Protein AF-A0A0G4R3Y8-F1 (afdb_monomer_lite)

Secondary structure (DSSP, 8-state):
--TTTTSPPPPSSS---SSPP----S--EEEESS--HHHHT-SEEEEBPPTTSS-EEEEETTEEEEEEE--SSPPSTT-B-HHHHH-

Radius of gyration: 21.16 Å; chains: 1; bounding box: 36×32×56 Å

Structure (mmCIF, N/CA/C/O backbone):
data_AF-A0A0G4R3Y8-F1
#
_entry.id   AF-A0A0G4R3Y8-F1
#
loop_
_atom_site.group_PDB
_atom_site.id
_atom_site.type_symbol
_atom_site.label_atom_id
_atom_site.label_alt_id
_atom_site.label_comp_id
_atom_site.label_asym_id
_atom_site.label_entity_id
_atom_site.label_seq_id
_atom_site.pdbx_PDB_ins_code
_atom_site.Cartn_x
_atom_site.Cartn_y
_atom_site.Cartn_z
_atom_site.occupancy
_atom_site.B_iso_or_equiv
_atom_site.auth_seq_id
_atom_site.auth_comp_id
_atom_site.auth_asym_id
_atom_site.auth_atom_id
_atom_site.pdbx_PDB_model_num
ATOM 1 N N . GLU A 1 1 ? -1.840 1.337 30.265 1.00 46.84 1 GLU A N 1
ATOM 2 C CA . GLU A 1 1 ? -3.050 1.793 30.983 1.00 46.84 1 GLU A CA 1
ATOM 3 C C . GLU A 1 1 ? -3.601 3.019 30.276 1.00 46.84 1 GLU A C 1
ATOM 5 O O . GLU A 1 1 ? -2.827 3.909 29.950 1.00 46.84 1 GLU A O 1
ATOM 10 N N . THR A 1 2 ? -4.888 3.029 29.941 1.00 52.94 2 THR A N 1
ATOM 11 C CA . THR A 1 2 ? -5.534 4.119 29.193 1.00 52.94 2 THR A CA 1
ATOM 12 C C . THR A 1 2 ? -5.854 5.300 30.109 1.00 52.94 2 THR A C 1
ATOM 14 O O . THR A 1 2 ? -6.422 5.105 31.186 1.00 52.94 2 THR A O 1
ATOM 17 N N . LEU A 1 3 ? -5.525 6.516 29.661 1.00 56.34 3 LEU A N 1
ATOM 18 C CA . LEU A 1 3 ? -5.959 7.773 30.282 1.00 56.34 3 LEU A CA 1
ATOM 19 C C . LEU A 1 3 ? -7.493 7.771 30.452 1.00 56.34 3 LEU A C 1
ATOM 21 O O . LEU A 1 3 ? -8.199 7.161 29.654 1.00 56.34 3 LEU A O 1
ATOM 25 N N . GLY A 1 4 ? -8.010 8.383 31.519 1.00 60.66 4 GLY A N 1
ATOM 26 C CA . GLY A 1 4 ? -9.453 8.550 31.762 1.00 60.66 4 GLY A CA 1
ATOM 27 C C . GLY A 1 4 ? -10.207 7.359 32.380 1.00 60.66 4 GLY A C 1
ATOM 28 O O . GLY A 1 4 ? -11.218 7.588 33.031 1.00 60.66 4 GLY A O 1
ATOM 29 N N . LYS A 1 5 ? -9.709 6.112 32.301 1.00 62.19 5 LYS A N 1
ATOM 30 C CA . LYS A 1 5 ? -10.382 4.944 32.931 1.00 62.19 5 LYS A CA 1
ATOM 31 C C . LYS A 1 5 ? -10.254 4.864 34.465 1.00 62.19 5 LYS A C 1
ATOM 33 O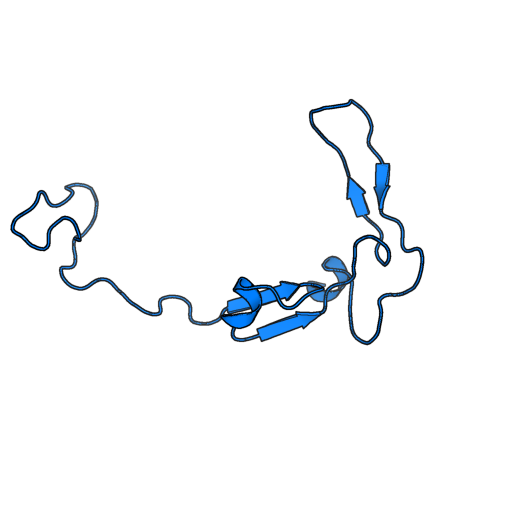 O . LYS A 1 5 ? -10.934 4.056 35.087 1.00 62.19 5 LYS A O 1
ATOM 38 N N . ARG A 1 6 ? -9.384 5.671 35.083 1.00 61.28 6 ARG A N 1
ATOM 39 C CA . ARG A 1 6 ? -9.189 5.766 36.546 1.00 61.28 6 ARG A CA 1
ATOM 40 C C . ARG A 1 6 ? -9.317 7.215 37.035 1.00 61.28 6 ARG A C 1
ATOM 42 O O . ARG A 1 6 ? -8.339 7.761 37.533 1.00 61.28 6 ARG A O 1
ATOM 49 N N . ASP A 1 7 ? -10.462 7.862 36.806 1.00 66.81 7 ASP A N 1
ATOM 50 C CA . ASP A 1 7 ? -10.701 9.267 37.214 1.00 66.81 7 ASP A CA 1
ATOM 51 C C . ASP A 1 7 ? -9.643 10.270 36.697 1.00 66.81 7 ASP A C 1
ATOM 53 O O . ASP A 1 7 ? -9.353 11.304 37.297 1.00 66.81 7 ASP A O 1
ATOM 57 N N . GLY A 1 8 ? -9.036 9.960 35.548 1.00 75.62 8 GLY A N 1
ATOM 58 C CA . GLY A 1 8 ? -8.067 10.840 34.899 1.00 75.62 8 GLY A CA 1
ATOM 59 C C . GLY A 1 8 ? -8.735 12.037 34.219 1.00 75.62 8 GLY A C 1
ATOM 60 O O . GLY A 1 8 ? -9.932 12.025 33.937 1.00 75.62 8 GLY A O 1
ATOM 61 N N . PHE A 1 9 ? -7.940 13.058 33.896 1.00 83.00 9 PHE A N 1
ATOM 62 C CA . PHE A 1 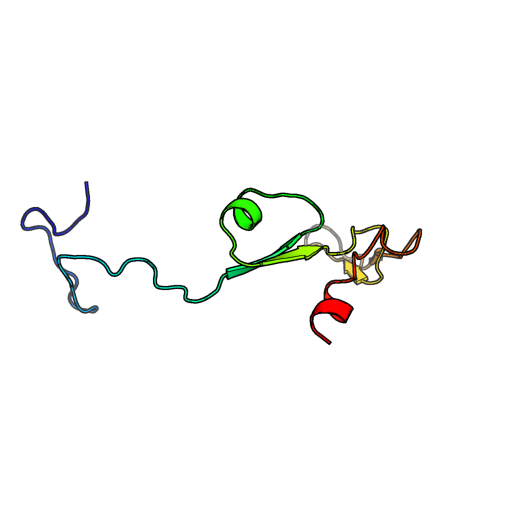9 ? -8.401 14.236 33.158 1.00 83.00 9 PHE A CA 1
ATOM 63 C C . PHE A 1 9 ? -9.100 13.844 31.843 1.00 83.00 9 PHE A C 1
ATOM 65 O O . PHE A 1 9 ? -8.499 13.185 30.990 1.00 83.00 9 PHE A O 1
ATOM 72 N N . LYS A 1 10 ? -10.358 14.274 31.679 1.00 86.25 10 LYS A N 1
ATOM 73 C CA . LYS A 1 10 ? -11.114 14.160 30.424 1.00 86.25 10 LYS A CA 1
ATOM 74 C C . LYS A 1 10 ? -10.903 15.434 29.588 1.00 86.25 10 LYS A C 1
ATOM 76 O O . LYS A 1 10 ? -10.922 16.530 30.152 1.00 86.25 10 LYS A O 1
ATOM 81 N N . PRO A 1 11 ? -10.677 15.320 28.267 1.00 89.31 11 PRO A N 1
ATOM 82 C CA . PRO A 1 11 ? -10.446 16.476 27.407 1.00 89.31 11 PRO A CA 1
ATOM 83 C C . PRO A 1 11 ? -11.691 17.370 27.327 1.00 89.31 11 PRO A C 1
ATOM 85 O O . PRO A 1 11 ? -12.813 16.879 27.307 1.00 89.31 11 PRO A O 1
ATOM 88 N N . LEU A 1 12 ? -11.489 18.689 27.241 1.00 89.62 12 LEU A N 1
ATOM 89 C CA . LEU A 1 12 ? -12.580 19.672 27.116 1.00 89.62 12 LEU A CA 1
ATOM 90 C C . LEU A 1 12 ? -13.000 19.938 25.658 1.00 89.62 12 LEU A C 1
ATOM 92 O O . LEU A 1 12 ? -14.076 20.474 25.421 1.00 89.62 12 LEU A O 1
ATOM 96 N N . GLY A 1 13 ? -12.145 19.597 24.686 1.00 92.44 13 GLY A N 1
ATOM 97 C CA . GLY A 1 13 ? -12.353 19.870 23.255 1.00 92.44 13 GLY A CA 1
ATOM 98 C C . GLY A 1 13 ? -12.797 18.665 22.422 1.00 92.44 13 GLY A C 1
ATOM 99 O O . GLY A 1 13 ? -12.830 18.759 21.200 1.00 92.44 13 GLY A O 1
ATOM 100 N N . ALA A 1 14 ? -13.081 17.529 23.058 1.00 90.56 14 ALA A N 1
ATOM 101 C CA . ALA A 1 14 ? -13.532 16.311 22.395 1.00 90.56 14 ALA A CA 1
ATOM 102 C C . ALA A 1 14 ? -14.527 15.574 23.293 1.00 90.56 14 ALA A C 1
ATOM 104 O O . ALA A 1 14 ? -14.358 15.549 24.513 1.00 90.56 14 ALA A O 1
ATOM 105 N N . GLU A 1 15 ? -15.543 14.965 22.686 1.00 89.50 15 GLU A N 1
ATOM 106 C CA . GLU A 1 15 ? -16.474 14.106 23.412 1.00 89.50 15 GLU A CA 1
ATOM 107 C C . GLU A 1 15 ? -15.745 12.856 23.917 1.00 89.50 15 GLU A C 1
ATOM 109 O O . GLU A 1 15 ? -14.971 12.221 23.194 1.00 89.50 15 GLU A O 1
ATOM 114 N N . TRP A 1 16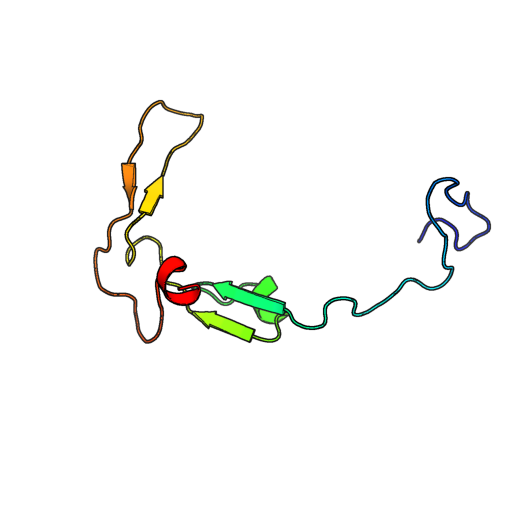 ? -15.963 12.531 25.190 1.00 88.38 16 TRP A N 1
ATOM 115 C CA . TRP A 1 16 ? -15.339 11.389 25.839 1.00 88.38 16 TRP A CA 1
ATOM 116 C C . TRP A 1 16 ? -16.327 10.231 25.957 1.00 88.38 16 TRP A C 1
ATOM 118 O O . TRP A 1 16 ? -17.375 10.375 26.585 1.00 88.38 16 TRP A O 1
ATOM 128 N N . HIS A 1 17 ? -15.936 9.062 25.450 1.00 86.12 17 HIS A N 1
ATOM 129 C CA . HIS A 1 17 ? -16.645 7.800 25.650 1.00 86.12 17 HIS A CA 1
ATOM 130 C C . HIS A 1 17 ? -15.772 6.854 26.480 1.00 86.12 17 HIS A C 1
ATOM 132 O O . HIS A 1 17 ? -14.603 6.641 26.151 1.00 86.12 17 HIS A O 1
ATOM 138 N N . ASP A 1 18 ? -16.324 6.294 27.560 1.00 85.44 18 ASP A N 1
ATOM 139 C CA . ASP A 1 18 ? -15.577 5.388 28.447 1.00 85.44 18 ASP A CA 1
ATOM 140 C C . ASP A 1 18 ? -15.210 4.061 27.744 1.00 85.44 18 ASP A C 1
ATOM 142 O O . ASP A 1 18 ? -14.133 3.499 27.987 1.00 85.44 18 ASP A O 1
ATOM 146 N N . ASP A 1 19 ? -16.053 3.627 26.802 1.00 87.44 19 ASP A N 1
ATOM 147 C CA . ASP A 1 19 ? -15.758 2.571 25.837 1.00 87.44 19 ASP A CA 1
ATOM 148 C C . ASP A 1 19 ? -15.434 3.177 24.468 1.00 87.44 19 ASP A C 1
ATOM 150 O O . ASP A 1 19 ? -16.240 3.878 23.854 1.00 87.44 19 ASP A O 1
ATOM 154 N N . GLY A 1 20 ? -14.221 2.912 23.983 1.00 85.94 20 GLY A N 1
ATOM 155 C CA . GLY A 1 20 ? -13.782 3.378 22.674 1.00 85.94 20 GLY A CA 1
ATOM 156 C C . GLY A 1 20 ? -14.456 2.599 21.547 1.00 85.94 20 GLY A C 1
ATOM 157 O O . GLY A 1 20 ? -14.596 1.382 21.624 1.00 85.94 20 GLY A O 1
ATOM 158 N N . ALA A 1 21 ? -14.820 3.293 20.470 1.00 90.19 21 ALA A N 1
ATOM 159 C CA . ALA A 1 21 ? -15.353 2.648 19.274 1.00 90.19 21 ALA A CA 1
ATOM 160 C C . ALA A 1 21 ? -14.312 1.712 18.625 1.00 90.19 21 ALA A C 1
ATOM 162 O O . ALA A 1 21 ? -13.170 2.111 18.375 1.00 90.19 21 ALA A O 1
ATOM 163 N N . VAL A 1 22 ? -14.739 0.482 18.333 1.00 94.19 22 VAL A N 1
ATOM 164 C CA . VAL A 1 22 ? -13.939 -0.607 17.748 1.00 94.19 22 VAL A CA 1
ATOM 165 C C . VAL A 1 22 ? -14.426 -0.887 16.326 1.00 94.19 22 VAL A C 1
ATOM 167 O O . VAL A 1 22 ? -15.605 -0.703 16.046 1.00 94.19 22 VAL A O 1
ATOM 170 N N . GLY A 1 23 ? -13.528 -1.329 15.436 1.00 93.69 23 GLY A N 1
ATOM 171 C CA . GLY A 1 23 ? -13.911 -1.788 14.093 1.00 93.69 23 GLY A CA 1
ATOM 172 C C . GLY A 1 23 ? -14.497 -0.684 13.211 1.00 93.69 23 GLY A C 1
ATOM 173 O O . GLY A 1 23 ? -15.457 -0.916 12.499 1.00 93.69 23 GLY A O 1
ATOM 174 N N . LYS A 1 24 ? -13.950 0.534 13.293 1.00 96.62 24 LYS A N 1
ATOM 175 C CA . LYS A 1 24 ? -14.493 1.714 12.594 1.00 96.62 24 LYS A CA 1
ATOM 176 C C . LYS A 1 24 ? -14.377 1.665 11.068 1.00 96.62 24 LYS A C 1
ATOM 178 O O . LYS A 1 24 ? -15.000 2.479 10.401 1.00 96.62 24 LYS A O 1
ATOM 183 N N . LEU A 1 25 ? -13.482 0.833 10.544 1.00 97.38 25 LEU A N 1
ATOM 184 C CA . LEU A 1 25 ? -13.256 0.714 9.110 1.00 97.38 25 LEU A CA 1
ATOM 185 C C . LEU A 1 25 ? -14.167 -0.390 8.587 1.00 97.38 25 LEU A C 1
ATOM 187 O O . LEU A 1 25 ? -14.011 -1.537 8.995 1.00 97.38 25 LEU A O 1
ATOM 191 N N . ASP A 1 26 ? -15.088 -0.029 7.697 1.00 97.75 26 ASP A N 1
ATOM 192 C CA . ASP A 1 26 ? -16.011 -0.988 7.081 1.00 97.75 26 ASP A CA 1
ATOM 193 C C . ASP A 1 26 ? -15.330 -1.842 5.998 1.00 97.75 26 ASP A C 1
ATOM 195 O O . ASP A 1 26 ? -15.772 -2.954 5.721 1.00 97.75 26 ASP A O 1
ATOM 199 N N . LEU A 1 27 ? -14.275 -1.314 5.366 1.00 97.94 27 LEU A N 1
ATOM 200 C CA . LEU A 1 27 ? -13.498 -1.999 4.336 1.00 97.94 27 LEU A CA 1
ATOM 201 C C . LEU A 1 27 ? -12.056 -1.486 4.315 1.00 97.94 27 LEU A C 1
ATOM 203 O O . LEU A 1 27 ? -11.816 -0.278 4.226 1.00 97.94 27 LEU A O 1
ATOM 207 N N . VAL A 1 28 ? -11.101 -2.411 4.322 1.00 98.38 28 VAL A N 1
ATOM 208 C CA . VAL A 1 28 ? -9.678 -2.134 4.126 1.00 98.38 28 VAL A CA 1
ATOM 209 C C . VAL A 1 28 ? -9.189 -2.844 2.868 1.00 98.38 28 VAL A C 1
ATOM 211 O O . VAL A 1 28 ? -9.041 -4.065 2.835 1.00 98.38 28 VAL A O 1
ATOM 214 N N . THR A 1 29 ? -8.882 -2.056 1.839 1.00 98.25 29 THR A N 1
ATOM 215 C CA . THR A 1 29 ? -8.260 -2.535 0.598 1.00 98.25 29 THR A CA 1
ATOM 216 C C . THR A 1 29 ? -6.794 -2.125 0.573 1.00 98.25 29 THR A C 1
ATOM 218 O O . THR A 1 29 ? -6.466 -0.968 0.835 1.00 98.25 29 THR A O 1
ATOM 221 N N . THR A 1 30 ? -5.890 -3.050 0.255 1.00 98.62 30 THR A N 1
ATOM 222 C CA . THR A 1 30 ? -4.453 -2.759 0.141 1.00 98.62 30 THR A CA 1
ATOM 223 C C . THR A 1 30 ? -3.898 -3.207 -1.201 1.00 98.62 30 THR A C 1
ATOM 225 O O . THR A 1 30 ? -4.180 -4.308 -1.662 1.00 98.62 30 THR A O 1
ATOM 228 N N . LEU A 1 31 ? -3.103 -2.337 -1.822 1.00 98.50 31 LEU A N 1
ATOM 229 C CA . LEU A 1 31 ? -2.351 -2.620 -3.040 1.00 98.50 31 LEU A CA 1
ATOM 230 C C . LEU A 1 31 ? -0.895 -2.852 -2.642 1.00 98.50 31 LEU A C 1
ATOM 232 O O . LEU A 1 31 ? -0.276 -1.968 -2.048 1.00 98.50 31 LEU A O 1
ATOM 236 N N . ASP A 1 32 ? -0.358 -4.033 -2.929 1.00 98.06 32 ASP A N 1
ATOM 237 C CA . ASP A 1 32 ? 1.028 -4.369 -2.594 1.00 98.06 32 ASP A CA 1
ATOM 238 C C . ASP A 1 32 ? 1.551 -5.461 -3.539 1.00 98.06 32 ASP A C 1
ATOM 240 O O . ASP A 1 32 ? 0.798 -6.312 -4.013 1.00 98.06 32 ASP A O 1
ATOM 244 N N . PHE A 1 33 ? 2.847 -5.413 -3.850 1.00 97.19 33 PHE A N 1
ATOM 245 C CA . PHE A 1 33 ? 3.528 -6.435 -4.653 1.00 97.19 33 PHE A CA 1
ATOM 246 C C . PHE A 1 33 ? 4.075 -7.566 -3.770 1.00 97.19 33 PHE A C 1
ATOM 248 O O . PHE A 1 33 ? 4.592 -8.567 -4.265 1.00 97.19 33 PHE A O 1
ATOM 255 N N . ARG A 1 34 ? 3.981 -7.421 -2.440 1.00 97.44 34 ARG A N 1
ATOM 256 C CA . ARG A 1 34 ? 4.321 -8.455 -1.457 1.00 97.44 34 ARG A CA 1
ATOM 257 C C . ARG A 1 34 ? 3.263 -8.543 -0.361 1.00 97.44 34 ARG A C 1
ATOM 259 O O . ARG A 1 34 ? 2.599 -7.572 -0.02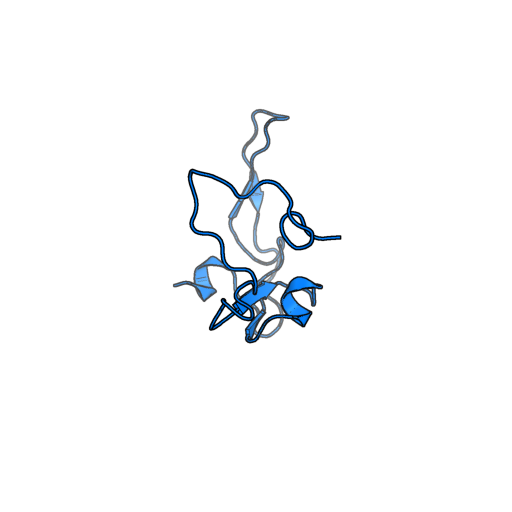6 1.00 97.44 34 ARG A O 1
ATOM 266 N N . MET A 1 35 ? 3.182 -9.698 0.293 1.00 97.88 35 MET A N 1
ATOM 267 C CA . MET A 1 35 ? 2.298 -9.899 1.443 1.00 97.88 35 MET A CA 1
ATOM 268 C C . MET A 1 35 ? 2.840 -9.173 2.691 1.00 97.88 35 MET A C 1
ATOM 270 O O . MET A 1 35 ? 3.542 -9.761 3.516 1.00 97.88 35 MET A O 1
ATOM 274 N N . SER A 1 36 ? 2.584 -7.867 2.808 1.00 97.75 36 SER A N 1
ATOM 275 C CA . SER A 1 36 ? 2.985 -7.067 3.971 1.00 97.75 36 SER A CA 1
ATOM 276 C C . SER A 1 36 ? 2.085 -7.308 5.186 1.00 97.75 36 SER A C 1
ATOM 278 O O . SER A 1 36 ? 1.004 -7.887 5.082 1.00 97.75 36 SER A O 1
ATOM 280 N N . SER A 1 37 ? 2.525 -6.849 6.365 1.00 98.25 37 SER A N 1
ATOM 281 C CA . SER A 1 37 ? 1.715 -6.936 7.583 1.00 98.25 37 SER A CA 1
ATOM 282 C C . SER A 1 37 ? 0.384 -6.209 7.428 1.00 98.25 37 SER A C 1
ATOM 284 O O . SER A 1 37 ? -0.613 -6.716 7.909 1.00 98.25 37 SER A O 1
ATOM 286 N N . THR A 1 38 ? 0.343 -5.071 6.728 1.00 98.25 38 THR A N 1
ATOM 287 C CA . THR A 1 38 ? -0.913 -4.365 6.439 1.00 98.25 38 THR A CA 1
ATOM 288 C C . THR A 1 38 ? -1.847 -5.248 5.631 1.00 98.25 38 THR A C 1
ATOM 290 O O . THR A 1 38 ? -2.964 -5.487 6.066 1.00 98.25 38 THR A O 1
ATOM 293 N N . CYS A 1 39 ? -1.359 -5.812 4.525 1.00 97.75 39 CYS A N 1
ATOM 294 C CA . CYS A 1 39 ? -2.171 -6.675 3.682 1.00 97.75 39 CYS A CA 1
ATOM 295 C C . CYS A 1 39 ? -2.701 -7.912 4.428 1.00 97.75 39 CYS A C 1
ATOM 297 O O . CYS A 1 39 ? -3.789 -8.379 4.122 1.00 97.75 39 CYS A O 1
ATOM 299 N N . LEU A 1 40 ? -1.959 -8.438 5.414 1.00 98.31 40 LEU A N 1
ATOM 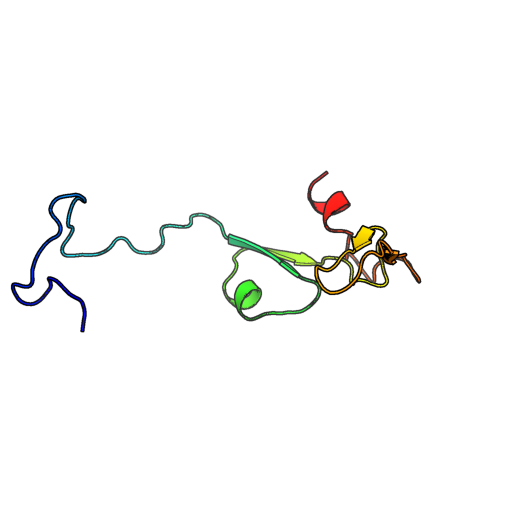300 C CA . LEU A 1 40 ? -2.405 -9.573 6.234 1.00 98.31 40 LEU A CA 1
ATOM 301 C C . LEU A 1 40 ? -3.648 -9.246 7.085 1.00 98.31 40 LEU A C 1
ATOM 303 O O . LEU A 1 40 ? -4.391 -10.155 7.439 1.00 98.31 40 LEU A O 1
ATOM 307 N N . TYR A 1 41 ? -3.861 -7.971 7.421 1.00 97.94 41 TYR A N 1
ATOM 308 C CA . TYR A 1 41 ? -5.022 -7.493 8.180 1.00 97.94 41 TYR A CA 1
ATOM 309 C C . TYR A 1 41 ? -6.092 -6.829 7.294 1.00 97.94 41 TYR A C 1
ATOM 311 O O . TYR A 1 41 ? -7.058 -6.294 7.833 1.00 97.94 41 TYR A O 1
ATOM 319 N N . SER A 1 42 ? -5.925 -6.840 5.970 1.00 98.19 42 SER A N 1
ATOM 320 C CA . SER A 1 42 ? -6.853 -6.216 5.021 1.00 98.19 42 SER A CA 1
ATOM 321 C C . SER A 1 42 ? -7.916 -7.199 4.535 1.00 98.19 42 SER A C 1
ATOM 323 O O . SER A 1 42 ? -7.663 -8.398 4.431 1.00 98.19 42 SER A O 1
ATOM 325 N N . ASP A 1 43 ? -9.090 -6.682 4.177 1.00 98.31 43 ASP A N 1
ATOM 326 C CA . ASP A 1 43 ? -10.191 -7.480 3.627 1.00 98.31 43 ASP A CA 1
ATOM 327 C C . ASP A 1 43 ? -9.945 -7.846 2.158 1.00 98.31 43 ASP A C 1
ATOM 329 O O . ASP A 1 43 ? -10.285 -8.940 1.706 1.00 98.31 43 ASP A O 1
ATOM 333 N N . ILE A 1 44 ? -9.349 -6.917 1.401 1.00 98.38 44 ILE A N 1
ATOM 334 C CA . ILE A 1 44 ? -9.034 -7.085 -0.020 1.00 98.38 44 ILE A CA 1
ATOM 335 C C . ILE A 1 44 ? -7.572 -6.718 -0.256 1.00 98.38 44 ILE A C 1
ATOM 337 O O . ILE A 1 44 ? -7.102 -5.655 0.156 1.00 98.38 44 ILE A O 1
ATOM 341 N N . VAL A 1 45 ? -6.866 -7.583 -0.982 1.00 98.31 45 VAL A N 1
ATOM 342 C CA . VAL A 1 45 ? -5.492 -7.344 -1.429 1.00 98.31 45 VAL A CA 1
ATOM 343 C C . VAL A 1 45 ? -5.456 -7.396 -2.951 1.00 98.31 45 VAL A C 1
ATOM 345 O O . VAL A 1 45 ? -5.872 -8.390 -3.545 1.00 98.31 45 VAL A O 1
ATOM 348 N N . LEU A 1 46 ? -4.973 -6.323 -3.576 1.00 98.31 46 LEU A N 1
ATOM 349 C CA . LEU A 1 46 ? -4.817 -6.219 -5.025 1.00 98.31 46 LEU A CA 1
ATOM 350 C C . LEU A 1 46 ? -3.322 -6.254 -5.386 1.00 98.31 46 LEU A C 1
ATOM 352 O O . LEU A 1 46 ? -2.550 -5.476 -4.818 1.00 98.31 46 LEU A O 1
ATOM 356 N N . PRO A 1 47 ? -2.890 -7.131 -6.310 1.00 98.06 47 PRO A N 1
ATOM 357 C CA . PRO A 1 47 ? -1.487 -7.219 -6.694 1.00 98.06 47 PRO A CA 1
ATOM 358 C C . PRO A 1 47 ? -1.083 -5.988 -7.516 1.00 98.06 47 PRO A C 1
ATOM 360 O O . PRO A 1 47 ? -1.598 -5.774 -8.615 1.00 98.06 47 PRO A O 1
ATOM 363 N N . THR A 1 48 ? -0.150 -5.184 -6.999 1.00 98.00 48 THR A N 1
ATOM 364 C CA . THR A 1 48 ? 0.422 -4.051 -7.750 1.00 98.00 48 THR A CA 1
ATOM 365 C C . THR A 1 48 ? 1.748 -4.422 -8.413 1.00 98.00 48 THR A C 1
ATOM 367 O O . THR A 1 48 ? 2.439 -5.337 -7.967 1.00 98.00 48 THR A O 1
ATOM 370 N N . ALA A 1 49 ? 2.102 -3.722 -9.488 1.00 98.00 49 ALA A N 1
ATOM 371 C CA . ALA A 1 49 ? 3.366 -3.891 -10.195 1.00 98.00 49 ALA A CA 1
ATOM 372 C C . ALA A 1 49 ? 4.552 -3.397 -9.349 1.00 98.00 49 ALA A C 1
ATOM 374 O O . ALA A 1 49 ? 4.476 -2.370 -8.658 1.00 98.00 49 ALA A O 1
ATOM 375 N N . THR A 1 50 ? 5.682 -4.101 -9.437 1.00 97.69 50 THR A N 1
ATOM 376 C CA . THR A 1 50 ? 6.934 -3.643 -8.828 1.00 97.69 50 THR A CA 1
ATOM 377 C C . THR A 1 50 ? 7.473 -2.401 -9.544 1.00 97.69 50 THR A C 1
ATOM 379 O O . THR A 1 50 ? 7.001 -1.988 -10.604 1.00 97.69 50 THR A O 1
ATOM 382 N N . TRP A 1 51 ? 8.512 -1.785 -8.978 1.00 96.38 51 TRP A N 1
ATOM 383 C CA . TRP A 1 51 ? 9.146 -0.597 -9.562 1.00 96.38 51 TRP A CA 1
ATOM 384 C C . TRP A 1 51 ? 9.795 -0.843 -10.931 1.00 96.38 51 TRP A C 1
ATOM 386 O O . TRP A 1 51 ? 10.072 0.117 -11.640 1.00 96.38 51 TRP A O 1
ATOM 396 N N . TYR A 1 52 ? 10.050 -2.104 -11.292 1.00 96.50 52 TYR A N 1
ATOM 397 C CA . TYR A 1 52 ? 10.641 -2.493 -12.577 1.00 96.50 52 TYR A CA 1
ATOM 398 C C . TYR A 1 52 ? 9.604 -2.931 -13.612 1.00 96.50 52 TYR A C 1
ATOM 400 O O . TYR A 1 52 ? 9.975 -3.400 -14.682 1.00 96.50 52 TYR A O 1
ATOM 408 N N . GLU A 1 53 ? 8.319 -2.777 -13.313 1.00 97.06 53 GLU A N 1
ATOM 409 C CA . GLU A 1 53 ? 7.213 -3.245 -14.153 1.00 97.06 53 GLU A CA 1
ATOM 410 C C . GLU A 1 53 ? 6.219 -2.113 -14.473 1.00 97.06 53 GLU A C 1
ATOM 412 O O . GLU A 1 53 ? 5.117 -2.364 -14.954 1.00 97.06 53 GLU A O 1
ATOM 417 N N . LYS A 1 54 ? 6.573 -0.854 -14.174 1.00 96.19 54 LYS A N 1
ATOM 418 C CA . LYS A 1 54 ? 5.708 0.311 -14.403 1.00 96.19 54 LYS A CA 1
ATOM 419 C C . LYS A 1 54 ? 6.495 1.575 -14.728 1.00 96.19 54 LYS A C 1
ATOM 421 O O . LYS A 1 54 ? 7.647 1.721 -14.319 1.00 96.19 54 LYS A O 1
ATOM 426 N N . ASP A 1 55 ? 5.822 2.499 -15.404 1.00 97.25 55 ASP A N 1
ATOM 427 C CA . ASP A 1 55 ? 6.346 3.826 -15.707 1.00 97.25 55 ASP A CA 1
ATOM 428 C C . ASP A 1 55 ? 5.887 4.842 -14.654 1.00 97.25 55 ASP A C 1
ATOM 430 O O . ASP A 1 55 ? 4.695 4.952 -14.364 1.00 97.25 55 ASP A O 1
ATOM 434 N N . ASP A 1 56 ? 6.838 5.577 -14.075 1.00 97.50 56 ASP A N 1
ATOM 435 C CA . ASP A 1 56 ? 6.585 6.645 -13.095 1.00 97.50 56 ASP A CA 1
ATOM 436 C C . ASP A 1 56 ? 7.785 7.616 -13.030 1.00 97.50 56 ASP A C 1
ATOM 438 O O . ASP A 1 56 ? 8.779 7.432 -13.734 1.00 97.50 56 ASP A O 1
ATOM 442 N N . MET A 1 57 ? 7.740 8.648 -12.186 1.00 97.25 57 MET A N 1
ATOM 443 C CA . MET A 1 57 ? 8.858 9.572 -11.944 1.00 97.25 57 MET A CA 1
ATOM 444 C C . MET A 1 57 ? 9.245 9.632 -10.463 1.00 97.25 57 MET A C 1
ATOM 446 O O . MET A 1 57 ? 8.395 9.601 -9.578 1.00 97.25 57 MET A O 1
ATOM 450 N N . ASN A 1 58 ? 10.542 9.779 -10.184 1.00 96.94 58 ASN A N 1
ATOM 451 C CA . ASN A 1 58 ? 11.084 9.912 -8.835 1.00 96.94 58 ASN A CA 1
ATOM 452 C C . ASN A 1 58 ? 11.999 11.142 -8.688 1.00 96.94 58 ASN A C 1
ATOM 454 O O . ASN A 1 58 ? 12.787 11.483 -9.577 1.00 96.94 58 ASN A O 1
ATOM 458 N N . THR A 1 59 ? 11.900 11.791 -7.528 1.00 97.31 59 THR A N 1
ATOM 459 C CA . THR A 1 59 ? 12.740 12.909 -7.075 1.00 97.31 59 THR A CA 1
ATOM 460 C C . THR A 1 59 ? 13.044 12.752 -5.586 1.00 97.31 59 THR A C 1
ATOM 462 O O . THR A 1 59 ? 12.276 12.117 -4.864 1.00 97.31 59 THR A O 1
ATOM 465 N N . SER A 1 60 ? 14.115 13.383 -5.101 1.00 97.12 60 SER A N 1
ATOM 466 C CA . SER A 1 60 ? 14.484 13.385 -3.680 1.00 97.12 60 SER A CA 1
ATOM 467 C C . SER A 1 60 ? 15.078 14.730 -3.264 1.00 97.12 60 SER A C 1
ATOM 469 O O . SER A 1 60 ? 15.750 15.371 -4.068 1.00 97.12 60 SER A O 1
ATOM 471 N N . ASP A 1 61 ? 14.899 15.119 -1.998 1.00 97.25 61 ASP A N 1
ATOM 472 C CA . ASP A 1 61 ? 15.463 16.350 -1.417 1.00 97.25 61 ASP A CA 1
ATOM 473 C C . ASP A 1 61 ? 17.000 16.401 -1.484 1.00 97.25 61 ASP A C 1
ATOM 475 O O . ASP A 1 61 ? 17.607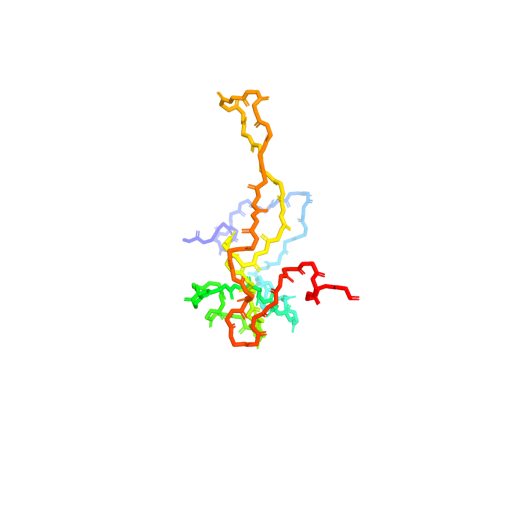 17.470 -1.456 1.00 97.25 61 ASP A O 1
ATOM 479 N N . MET A 1 62 ? 17.651 15.238 -1.570 1.00 97.06 62 MET A N 1
ATOM 480 C CA . MET A 1 62 ? 19.109 15.110 -1.521 1.00 97.06 62 MET A CA 1
ATOM 481 C C . MET A 1 62 ? 19.814 15.593 -2.796 1.00 97.06 62 MET A C 1
ATOM 483 O O . MET A 1 62 ? 21.024 15.824 -2.771 1.00 97.06 62 MET A O 1
ATOM 487 N N . HIS A 1 63 ? 19.100 15.709 -3.921 1.00 97.81 63 HIS A N 1
ATOM 488 C CA . HIS A 1 63 ? 19.691 16.066 -5.210 1.00 97.81 63 HIS A CA 1
ATOM 489 C C . HIS A 1 63 ? 18.683 16.744 -6.156 1.00 97.81 63 HIS A C 1
ATOM 491 O O . HIS A 1 63 ? 17.496 16.436 -6.122 1.00 97.81 63 HIS A O 1
ATOM 497 N N . PRO A 1 64 ? 19.128 17.587 -7.103 1.00 96.88 64 PRO A N 1
ATOM 498 C CA . PRO A 1 64 ? 18.228 18.316 -8.004 1.00 96.88 64 PRO A CA 1
ATOM 499 C C . PRO A 1 64 ? 17.770 17.509 -9.237 1.00 96.88 64 PRO A C 1
ATOM 501 O O . PRO A 1 64 ? 17.272 18.092 -10.197 1.00 96.88 64 PRO A O 1
ATOM 504 N N . PHE A 1 65 ? 17.978 16.189 -9.266 1.00 96.38 65 PHE A N 1
ATOM 505 C CA . PHE A 1 65 ? 17.642 15.350 -10.419 1.00 96.38 65 PHE A CA 1
ATOM 506 C C . PHE A 1 65 ? 16.255 14.707 -10.301 1.00 96.38 65 PHE A C 1
ATOM 508 O O . PHE A 1 65 ? 15.925 14.104 -9.279 1.00 96.38 65 PHE A O 1
ATOM 515 N N . ILE A 1 66 ? 15.496 14.772 -11.397 1.00 97.00 66 ILE A N 1
ATOM 516 C CA . ILE A 1 66 ? 14.304 13.957 -11.656 1.00 97.00 66 ILE A CA 1
ATOM 517 C C . ILE A 1 66 ? 14.681 12.805 -12.591 1.00 97.00 66 ILE A C 1
ATOM 519 O O . ILE A 1 66 ? 15.421 13.013 -13.553 1.00 97.00 66 ILE A O 1
ATOM 523 N N . HIS A 1 67 ? 14.206 11.595 -12.303 1.00 96.62 67 HIS A N 1
ATOM 524 C CA . HIS A 1 67 ? 14.484 10.410 -13.117 1.00 96.62 67 HIS A CA 1
ATOM 525 C C . HIS A 1 67 ? 13.279 9.457 -13.151 1.00 96.62 67 HIS A C 1
ATOM 527 O O . HIS A 1 67 ? 12.489 9.446 -12.206 1.00 96.62 67 HIS A O 1
ATOM 533 N N . PRO A 1 68 ? 13.101 8.684 -14.236 1.00 97.00 68 PRO A N 1
ATOM 534 C CA . PRO A 1 68 ? 11.956 7.797 -14.377 1.00 97.00 68 PRO A CA 1
ATOM 535 C C . PRO A 1 68 ? 12.160 6.450 -13.670 1.00 97.00 68 PRO A C 1
ATOM 537 O O . PRO A 1 68 ? 13.285 5.965 -13.528 1.00 97.00 68 PRO A O 1
ATOM 540 N N . LEU A 1 69 ? 11.045 5.824 -13.301 1.00 97.25 69 LEU A N 1
ATOM 541 C CA . LEU A 1 69 ? 10.900 4.371 -13.277 1.00 97.25 69 LEU A CA 1
ATOM 542 C C . LEU A 1 69 ? 10.419 3.959 -14.671 1.00 97.25 69 LEU A C 1
ATOM 544 O O . LEU A 1 69 ? 9.608 4.663 -15.273 1.00 97.25 69 LEU A O 1
ATOM 548 N N . SER A 1 70 ? 10.931 2.850 -15.192 1.00 95.12 70 SER A N 1
ATOM 549 C CA . SER A 1 70 ? 10.498 2.323 -16.485 1.00 95.12 70 SER A CA 1
ATOM 550 C C . SER A 1 70 ? 10.286 0.825 -16.393 1.00 95.12 70 SER A C 1
ATOM 552 O O . SER A 1 70 ? 11.079 0.124 -15.754 1.00 95.12 70 SER A O 1
ATOM 554 N N . ALA A 1 71 ? 9.238 0.342 -17.057 1.00 95.25 71 ALA A N 1
ATOM 555 C CA . ALA A 1 71 ? 8.951 -1.081 -17.128 1.00 95.25 71 ALA A CA 1
ATOM 556 C C . ALA A 1 71 ? 10.063 -1.808 -17.903 1.00 95.25 71 ALA A C 1
ATOM 558 O O . ALA A 1 71 ? 10.229 -1.641 -19.111 1.00 95.25 71 ALA A O 1
ATOM 559 N N . ALA A 1 72 ? 10.849 -2.618 -17.196 1.00 96.81 72 ALA A N 1
ATOM 560 C CA . ALA A 1 72 ? 11.827 -3.513 -17.801 1.00 96.81 72 ALA A CA 1
ATOM 561 C C . ALA A 1 72 ? 11.137 -4.713 -18.470 1.00 96.81 72 ALA A C 1
ATOM 563 O O . ALA A 1 72 ? 11.616 -5.217 -19.485 1.00 96.81 72 ALA A O 1
ATOM 564 N N . VAL A 1 73 ? 10.022 -5.157 -17.888 1.00 96.94 73 VAL A N 1
ATOM 565 C CA . VAL A 1 73 ? 9.121 -6.205 -18.379 1.00 96.94 73 VAL A CA 1
ATOM 566 C C . VAL A 1 73 ? 7.685 -5.855 -17.984 1.00 96.94 73 VAL A C 1
ATOM 568 O O . VAL A 1 73 ? 7.475 -5.016 -17.107 1.00 96.94 73 VAL A O 1
ATOM 571 N N . ASP A 1 74 ? 6.706 -6.504 -18.612 1.00 96.81 74 ASP A N 1
ATOM 572 C CA . ASP A 1 74 ? 5.306 -6.384 -18.198 1.00 96.81 74 ASP A CA 1
ATOM 573 C C . ASP A 1 74 ? 5.111 -6.918 -16.762 1.00 96.81 74 ASP A C 1
ATOM 575 O O . ASP A 1 74 ? 5.811 -7.863 -16.376 1.00 96.81 74 ASP A O 1
ATOM 579 N N . PRO A 1 75 ? 4.161 -6.364 -15.979 1.00 97.12 75 PRO A N 1
ATOM 580 C CA . PRO A 1 75 ? 3.861 -6.849 -14.636 1.00 97.12 75 PRO A CA 1
ATOM 581 C C . PRO A 1 75 ? 3.616 -8.357 -14.577 1.00 97.12 75 PRO A C 1
ATOM 583 O O . PRO A 1 75 ? 2.821 -8.907 -15.343 1.00 97.12 75 PRO A O 1
ATOM 586 N N . GLY A 1 76 ? 4.277 -9.030 -13.636 1.00 96.00 76 GLY A N 1
ATOM 587 C CA . GLY A 1 76 ? 4.109 -10.462 -13.434 1.00 96.00 76 GLY A CA 1
ATOM 588 C C . GLY A 1 76 ? 2.675 -10.863 -13.066 1.00 96.00 76 GLY A C 1
ATOM 589 O O . GLY A 1 76 ? 2.027 -10.256 -12.212 1.00 96.00 76 GLY A O 1
ATOM 590 N N . TRP A 1 77 ? 2.209 -11.969 -13.651 1.00 96.94 77 TRP A N 1
ATOM 591 C CA . TRP A 1 77 ? 0.883 -12.551 -13.406 1.00 96.94 77 TRP A CA 1
ATOM 592 C C . TRP A 1 77 ? -0.265 -11.559 -13.660 1.00 96.94 77 TRP A C 1
ATOM 594 O O . TRP A 1 77 ? -0.405 -11.048 -14.765 1.00 96.94 77 TRP A O 1
ATOM 604 N N . GLU A 1 78 ? -1.124 -11.340 -12.664 1.00 97.56 78 GLU A N 1
ATOM 605 C CA . GLU A 1 78 ? -2.275 -10.435 -12.733 1.00 97.56 78 GLU A CA 1
ATOM 606 C C . GLU A 1 78 ? -1.980 -9.074 -12.086 1.00 97.56 78 GLU A C 1
ATOM 608 O O . GLU A 1 78 ? -2.901 -8.282 -11.872 1.00 97.56 78 GLU A O 1
ATOM 613 N N . ALA A 1 79 ? -0.713 -8.800 -11.754 1.00 97.94 79 ALA A N 1
ATOM 614 C CA . ALA A 1 79 ? -0.322 -7.512 -11.211 1.00 97.94 79 ALA A CA 1
ATOM 615 C C . ALA A 1 79 ? -0.592 -6.390 -12.220 1.00 97.94 79 ALA A C 1
ATOM 617 O O . ALA A 1 79 ? -0.528 -6.573 -13.437 1.00 97.94 79 ALA A O 1
ATOM 618 N N . ARG A 1 80 ? -0.900 -5.201 -11.709 1.00 97.50 80 ARG A N 1
ATOM 619 C CA . ARG A 1 80 ? -1.121 -4.000 -12.524 1.00 97.50 80 ARG A CA 1
ATOM 620 C C . ARG A 1 80 ? -0.440 -2.809 -11.874 1.00 97.50 80 ARG A C 1
ATOM 622 O O . ARG A 1 80 ? -0.313 -2.766 -10.657 1.00 97.50 80 ARG A O 1
ATOM 629 N N . ALA A 1 81 ? -0.005 -1.831 -12.663 1.00 97.12 81 ALA A N 1
ATOM 630 C CA . ALA A 1 81 ? 0.476 -0.571 -12.102 1.00 97.12 81 ALA A CA 1
ATOM 631 C C . ALA A 1 81 ? -0.632 0.088 -11.265 1.00 97.12 81 ALA A C 1
ATOM 633 O O . ALA A 1 81 ? -1.799 0.020 -11.652 1.00 97.12 81 ALA A O 1
ATOM 634 N N . ASP A 1 82 ? -0.274 0.761 -10.166 1.00 97.88 82 ASP A N 1
ATOM 635 C CA . ASP A 1 82 ? -1.249 1.402 -9.264 1.00 97.88 82 ASP A CA 1
ATOM 636 C C . ASP A 1 82 ? -2.251 2.280 -10.031 1.00 97.88 82 ASP A C 1
ATOM 638 O O . ASP A 1 82 ? -3.451 2.251 -9.770 1.00 97.88 82 ASP A O 1
ATOM 642 N N . TRP A 1 83 ? -1.758 3.000 -11.042 1.00 97.38 83 TRP A N 1
ATOM 643 C CA . TRP A 1 83 ? -2.566 3.802 -11.957 1.00 97.38 83 TRP A CA 1
ATOM 644 C C . TRP A 1 83 ? -3.681 3.005 -12.655 1.00 97.38 83 TRP A C 1
ATOM 646 O O . TRP A 1 83 ? -4.830 3.436 -12.663 1.00 97.38 83 TRP A O 1
ATOM 656 N N . GLU A 1 84 ? -3.369 1.833 -13.211 1.00 96.88 84 GLU A N 1
ATOM 657 C CA . GLU A 1 84 ? -4.338 0.981 -13.919 1.00 96.88 84 GLU A CA 1
ATOM 658 C C . GLU A 1 84 ? -5.279 0.225 -12.968 1.00 96.88 84 GLU A C 1
ATOM 660 O O . GLU A 1 84 ? -6.294 -0.303 -13.412 1.00 96.88 84 GLU A O 1
ATOM 665 N N . ILE A 1 85 ? -4.954 0.142 -11.672 1.00 97.19 85 ILE A N 1
ATOM 666 C CA . ILE A 1 85 ? -5.857 -0.419 -10.656 1.00 97.19 85 ILE A CA 1
ATOM 667 C C . ILE A 1 85 ? -6.943 0.596 -10.279 1.00 97.19 85 ILE A C 1
ATOM 669 O O . ILE A 1 85 ? -8.084 0.206 -10.045 1.00 97.19 85 ILE A O 1
ATOM 673 N N . TYR A 1 86 ? -6.595 1.885 -10.213 1.00 97.25 86 TYR A N 1
ATOM 674 C CA . TYR A 1 86 ? -7.540 2.950 -9.863 1.00 97.25 86 TYR A CA 1
ATOM 675 C C . TYR A 1 86 ? -8.351 3.503 -11.044 1.00 97.25 86 TYR A C 1
ATOM 677 O O . TYR A 1 86 ? -9.408 4.084 -10.795 1.00 97.25 86 TYR A O 1
ATOM 685 N N . LYS A 1 87 ? -7.851 3.387 -12.283 1.00 93.69 87 LYS A N 1
ATOM 686 C CA . LYS A 1 87 ? -8.529 3.853 -13.507 1.00 93.69 87 LYS A CA 1
ATOM 687 C C . LYS A 1 87 ? -9.874 3.154 -13.724 1.00 93.69 87 LYS A C 1
ATOM 689 O O . LYS A 1 87 ? -10.834 3.878 -14.075 1.00 93.69 87 LYS A O 1
#

Foldseek 3Di:
DDAPLPVHDDDPPDDDDNDDDDPPDPAFEEEECDCDPSNVPGPYYAYAADLQADWDWDDDPVDPDIDIRDHPDHGPDRHYHPVVVVD

pLDDT: mean 92.46, std 11.09, range [46.84, 98.62]

Sequence (87 aa):
ETLGKRDGFKPLGAEWHDDGAVGKLDLVTTLDFRMSSTCLYSDIVLPTATWYEKDDMNTSDMHPFIHPLSAAVDPGWEARADWEIYK